Protein AF-A0A7X6R614-F1 (afdb_monomer_lite)

pLDDT: mean 76.57, std 19.5, range [33.38, 97.88]

Sequence (156 aa):
MTTDPNDLSGTGTVEERESGVTVVKAPAEPGDLRQIVLRVGPGGGRKQRFVGRLLGESREYDKAGMNVVRVYVSRKGKYVVHRRESNWREMFAAIDWTDWKNWRELLGVGGGEREWGDYTVEIVDSPAELDGRIPEHIYRTVVDIAENPTSQDLQI

Radius of gyration: 19.5 Å; chains: 1; bounding box: 67×32×54 Å

Structure (mmCIF, N/CA/C/O backbone):
data_AF-A0A7X6R614-F1
#
_entry.id   AF-A0A7X6R614-F1
#
loop_
_atom_site.group_PDB
_atom_site.id
_atom_site.type_symbol
_atom_site.label_atom_id
_atom_site.label_alt_id
_atom_site.label_comp_id
_atom_site.label_asym_id
_atom_site.label_entity_id
_atom_site.label_seq_id
_atom_site.pdbx_PDB_ins_code
_atom_site.Cartn_x
_atom_site.Cartn_y
_atom_site.Cartn_z
_atom_site.occupancy
_atom_site.B_iso_or_equiv
_atom_site.auth_seq_id
_atom_site.auth_comp_id
_atom_site.auth_asym_id
_atom_site.auth_atom_id
_atom_site.pdbx_PDB_model_num
ATOM 1 N N . MET A 1 1 ? -46.137 20.872 -26.562 1.00 35.78 1 MET A N 1
ATOM 2 C CA . MET A 1 1 ? -45.267 20.301 -27.615 1.00 35.78 1 MET A CA 1
ATOM 3 C C . MET A 1 1 ? -44.400 21.449 -28.105 1.00 35.78 1 MET A C 1
ATOM 5 O O . MET A 1 1 ? -44.979 22.445 -28.501 1.00 35.78 1 MET A O 1
ATOM 9 N N . THR A 1 2 ? -43.077 21.470 -27.979 1.00 36.91 2 THR A N 1
ATOM 10 C CA . THR A 1 2 ? -42.104 20.377 -27.867 1.00 36.91 2 THR A CA 1
ATOM 11 C C . THR A 1 2 ? -40.891 20.852 -27.064 1.00 36.91 2 THR A C 1
ATOM 13 O O . THR A 1 2 ? -40.491 22.005 -27.157 1.00 36.91 2 THR A O 1
ATOM 16 N N . THR A 1 3 ? -40.382 19.939 -26.246 1.00 37.69 3 THR A N 1
ATOM 17 C CA . THR A 1 3 ? -39.206 19.998 -25.372 1.00 37.69 3 THR A CA 1
ATOM 18 C C . THR A 1 3 ? -37.891 19.972 -26.153 1.00 37.69 3 THR A C 1
ATOM 20 O O . THR A 1 3 ? -37.755 19.163 -27.071 1.00 37.69 3 THR A O 1
ATOM 23 N N . ASP A 1 4 ? -36.921 20.784 -25.727 1.00 35.91 4 ASP A N 1
ATOM 24 C CA . ASP A 1 4 ? -35.498 20.655 -26.065 1.00 35.91 4 ASP A CA 1
ATOM 25 C C . ASP A 1 4 ? -34.919 19.365 -25.452 1.00 35.91 4 ASP A C 1
ATOM 27 O O . ASP A 1 4 ? -35.041 19.165 -24.239 1.00 35.91 4 ASP A O 1
ATOM 31 N N . PRO A 1 5 ? -34.274 18.486 -26.237 1.00 44.72 5 PRO A N 1
ATOM 32 C CA . PRO A 1 5 ? -33.493 17.382 -25.719 1.00 44.72 5 PRO A CA 1
ATOM 33 C C . PRO A 1 5 ? -32.008 17.697 -25.918 1.00 44.72 5 PRO A C 1
ATOM 35 O O . PRO A 1 5 ? -31.517 17.671 -27.042 1.00 44.72 5 PRO A O 1
ATOM 38 N N . ASN A 1 6 ? -31.291 17.997 -24.839 1.00 38.41 6 ASN A N 1
ATOM 39 C CA . ASN A 1 6 ? -30.136 17.204 -24.400 1.00 38.41 6 ASN A CA 1
ATOM 40 C C . ASN A 1 6 ? -29.370 17.971 -23.312 1.00 38.41 6 ASN A C 1
ATOM 42 O O . ASN A 1 6 ? -28.280 18.502 -23.518 1.00 38.41 6 ASN A O 1
ATOM 46 N N . ASP A 1 7 ? -29.994 18.014 -22.142 1.00 41.88 7 ASP A N 1
ATOM 47 C CA . ASP A 1 7 ? -29.309 18.118 -20.866 1.00 41.88 7 ASP A CA 1
ATOM 48 C C . ASP A 1 7 ? -28.671 16.755 -20.563 1.00 41.88 7 ASP A C 1
ATOM 50 O O . ASP A 1 7 ? -29.396 15.780 -20.384 1.00 41.88 7 ASP A O 1
ATOM 54 N N . LEU A 1 8 ? -27.338 16.680 -20.543 1.00 37.38 8 LEU A N 1
ATOM 55 C CA . LEU A 1 8 ? -26.589 15.650 -19.817 1.00 37.38 8 LEU A CA 1
ATOM 56 C C . LEU A 1 8 ? -25.266 16.244 -19.319 1.00 37.38 8 LEU A C 1
ATOM 58 O O . LEU A 1 8 ? -24.224 16.180 -19.970 1.00 37.38 8 LEU A O 1
ATOM 62 N N . SER A 1 9 ? -25.352 16.849 -18.135 1.00 43.59 9 SER A N 1
ATOM 63 C CA . SER A 1 9 ? -24.495 16.564 -16.977 1.00 43.59 9 SER A CA 1
ATOM 64 C C . SER A 1 9 ? -23.123 15.927 -17.264 1.00 43.59 9 SER A C 1
ATOM 66 O O . SER A 1 9 ? -23.010 14.727 -17.519 1.00 43.59 9 SER A O 1
ATOM 68 N N . GLY A 1 10 ? -22.067 16.713 -17.072 1.00 33.38 10 GLY A N 1
ATOM 69 C CA . GLY A 1 10 ? -20.682 16.244 -17.017 1.00 33.38 10 GLY A CA 1
ATOM 70 C C . GLY A 1 10 ? -19.871 17.028 -15.989 1.00 33.38 10 GLY A C 1
ATOM 71 O O . GLY A 1 10 ? -18.796 17.532 -16.295 1.00 33.38 10 GLY A O 1
ATOM 72 N N . THR A 1 11 ? -20.405 17.213 -14.781 1.00 39.62 11 THR A N 1
ATOM 73 C CA . THR A 1 11 ? -19.663 17.798 -13.661 1.00 39.62 11 THR A CA 1
ATOM 74 C C . THR A 1 11 ? -18.764 16.745 -13.025 1.00 39.62 11 THR A C 1
ATOM 76 O O . THR A 1 11 ? -19.224 15.825 -12.356 1.00 39.62 11 THR A O 1
ATOM 79 N N . GLY A 1 12 ? -17.457 16.929 -13.202 1.00 35.81 12 GLY A N 1
ATOM 80 C CA . GLY A 1 12 ? -16.428 16.276 -12.401 1.00 35.81 12 GLY A CA 1
ATOM 81 C C . GLY A 1 12 ? -15.493 15.405 -13.221 1.00 35.81 12 GLY A C 1
ATOM 82 O O . GLY A 1 12 ? -15.693 14.203 -13.361 1.00 35.81 12 GLY A O 1
ATOM 83 N N . THR A 1 13 ? -14.407 15.985 -13.719 1.00 42.91 13 THR A N 1
ATOM 84 C CA . THR A 1 13 ? -13.227 15.190 -14.062 1.00 42.91 13 THR A CA 1
ATOM 85 C C . THR A 1 13 ? -11.983 15.980 -13.706 1.00 42.91 13 THR A C 1
ATOM 87 O O . THR A 1 13 ? -11.542 16.847 -14.453 1.00 42.91 13 THR A O 1
ATOM 90 N N . VAL A 1 14 ? -11.425 15.664 -12.540 1.00 39.84 14 VAL A N 1
ATOM 91 C CA . VAL A 1 14 ? -10.008 15.879 -12.253 1.00 39.84 14 VAL A CA 1
ATOM 92 C C . VAL A 1 14 ? -9.503 14.562 -11.667 1.00 39.84 14 VAL A C 1
ATOM 94 O O . VAL A 1 14 ? -9.799 14.227 -10.521 1.00 39.84 14 VAL A O 1
ATOM 97 N N . GLU A 1 15 ? -8.841 13.761 -12.506 1.00 43.47 15 GLU A N 1
ATOM 98 C CA . GLU A 1 15 ? -8.119 12.558 -12.087 1.00 43.47 15 GLU A CA 1
ATOM 99 C C . GLU A 1 15 ? -6.819 12.995 -11.410 1.00 43.47 15 GLU A C 1
ATOM 101 O O . GLU A 1 15 ? -5.903 13.473 -12.077 1.00 43.47 15 GLU A O 1
ATOM 106 N N . GLU A 1 16 ? -6.714 12.813 -10.098 1.00 45.44 16 GLU A N 1
ATOM 107 C CA . GLU A 1 16 ? -5.424 12.920 -9.425 1.00 45.44 16 GLU A CA 1
ATOM 108 C C . GLU A 1 16 ? -4.727 11.560 -9.551 1.00 45.44 16 GLU A C 1
ATOM 110 O O . GLU A 1 16 ? -5.122 10.552 -8.950 1.00 45.44 16 GLU A O 1
ATOM 115 N N . ARG A 1 17 ? -3.763 11.512 -10.473 1.00 50.28 17 ARG A N 1
ATOM 116 C CA . ARG A 1 17 ? -2.910 10.356 -10.737 1.00 50.28 17 ARG A CA 1
ATOM 117 C C . ARG A 1 17 ? -1.625 10.562 -9.955 1.00 50.28 17 ARG A C 1
ATOM 119 O O . ARG A 1 17 ? -0.716 11.203 -10.460 1.00 50.28 17 ARG A O 1
ATOM 126 N N . GLU A 1 18 ? -1.564 10.023 -8.746 1.00 55.78 18 GLU A N 1
ATOM 127 C CA . GLU A 1 18 ? -0.323 10.005 -7.977 1.00 55.78 18 GLU A CA 1
ATOM 128 C C . GLU A 1 18 ? 0.324 8.631 -8.105 1.00 55.78 18 GLU A C 1
ATOM 130 O O . GLU A 1 18 ? -0.187 7.621 -7.618 1.00 55.78 18 GLU A O 1
ATOM 135 N N . SER A 1 19 ? 1.488 8.581 -8.749 1.00 60.28 19 SER A N 1
ATOM 136 C CA . SER A 1 19 ? 2.505 7.554 -8.526 1.00 60.28 19 SER A CA 1
ATOM 137 C C . SER A 1 19 ? 2.009 6.099 -8.638 1.00 60.28 19 SER A C 1
ATOM 139 O O . SER A 1 19 ? 2.404 5.225 -7.858 1.00 60.28 19 SER A O 1
ATOM 141 N N . GLY A 1 20 ? 1.150 5.829 -9.626 1.00 58.69 20 GLY A N 1
ATOM 142 C CA . GLY A 1 20 ? 0.579 4.503 -9.903 1.00 58.69 20 GLY A CA 1
ATOM 143 C C . GLY A 1 20 ? -0.753 4.206 -9.203 1.00 58.69 20 GLY A C 1
ATOM 144 O O . GLY A 1 20 ? -1.274 3.096 -9.347 1.00 58.69 20 GLY A O 1
ATOM 145 N N . VAL A 1 21 ? -1.316 5.186 -8.498 1.00 62.31 21 VAL A N 1
ATOM 146 C CA . VAL A 1 21 ? -2.624 5.134 -7.846 1.00 62.31 21 VAL A CA 1
ATOM 147 C C . VAL A 1 21 ? -3.562 6.129 -8.516 1.00 62.31 21 VAL A C 1
ATOM 149 O O . VAL A 1 21 ? -3.193 7.261 -8.813 1.00 62.31 21 VAL A O 1
ATOM 152 N N . THR A 1 22 ? -4.794 5.703 -8.780 1.00 72.75 22 THR A N 1
ATOM 153 C CA . THR A 1 22 ? -5.853 6.614 -9.232 1.00 72.75 22 THR A CA 1
ATOM 154 C C . THR A 1 22 ? -6.875 6.760 -8.119 1.00 72.75 22 THR A C 1
ATOM 156 O O . THR A 1 22 ? -7.484 5.765 -7.709 1.00 72.75 22 THR A O 1
ATOM 159 N N . VAL A 1 23 ? -7.053 7.993 -7.637 1.00 68.94 23 VAL A N 1
ATOM 160 C CA . VAL A 1 23 ? -8.081 8.351 -6.654 1.00 68.94 23 VAL A CA 1
ATOM 161 C C . VAL A 1 23 ? -9.222 9.048 -7.384 1.00 68.94 23 VAL A C 1
ATOM 163 O O . VAL A 1 23 ? -9.044 10.105 -7.983 1.00 68.94 23 VAL A O 1
ATOM 166 N N . VAL A 1 24 ? -10.418 8.462 -7.334 1.00 68.44 24 VAL A N 1
ATOM 167 C CA . VAL A 1 24 ? -11.615 9.096 -7.903 1.00 68.44 24 VAL A CA 1
ATOM 168 C C . VAL A 1 24 ? -12.183 10.060 -6.857 1.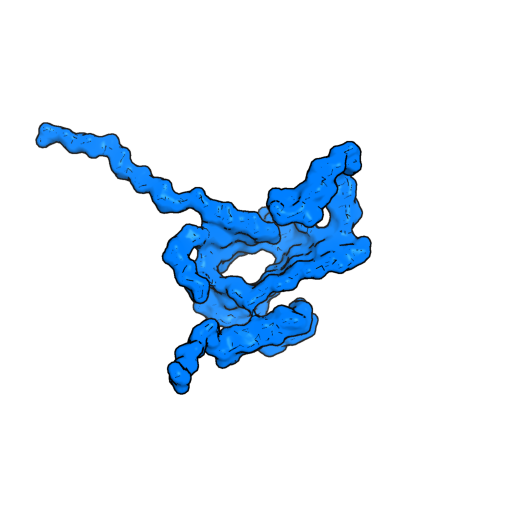00 68.44 24 VAL A C 1
ATOM 170 O O . VAL A 1 24 ? -12.701 9.622 -5.826 1.00 68.44 24 VAL A O 1
ATOM 173 N N . LYS A 1 25 ? -12.031 11.372 -7.083 1.00 49.19 25 LYS A N 1
ATOM 174 C CA . LYS A 1 25 ? -12.449 12.431 -6.149 1.00 49.19 25 LYS A CA 1
ATOM 175 C C . LYS A 1 25 ? -13.898 12.863 -6.411 1.00 49.19 25 LYS A C 1
ATOM 177 O O . LYS A 1 25 ? -14.184 13.498 -7.420 1.00 49.19 25 LYS A O 1
ATOM 182 N N . ALA A 1 26 ? -14.788 12.565 -5.468 1.00 50.12 26 ALA A N 1
ATOM 183 C CA . ALA A 1 26 ? -15.989 13.365 -5.201 1.00 50.12 26 ALA A CA 1
ATOM 184 C C . ALA A 1 26 ? -15.652 14.379 -4.080 1.00 50.12 26 ALA A C 1
ATOM 186 O O . ALA A 1 26 ? -14.695 14.121 -3.340 1.00 50.12 26 ALA A O 1
ATOM 187 N N . PRO A 1 27 ? -16.346 15.531 -3.954 1.00 42.34 27 PRO A N 1
ATOM 188 C CA . PRO A 1 27 ? -16.051 16.518 -2.912 1.00 42.34 27 PRO A CA 1
ATOM 189 C C . PRO A 1 27 ? -16.328 15.889 -1.545 1.00 42.34 27 PRO A C 1
ATOM 191 O O . PRO A 1 27 ? -17.476 15.636 -1.198 1.00 42.34 27 PRO A O 1
ATOM 194 N N . ALA A 1 28 ? -15.264 15.542 -0.831 1.00 46.97 28 ALA A N 1
ATOM 195 C CA . ALA A 1 28 ? -15.331 14.721 0.364 1.00 46.97 28 ALA A CA 1
ATOM 196 C C . ALA A 1 28 ? -14.219 15.172 1.318 1.00 46.97 28 ALA A C 1
ATOM 198 O O . ALA A 1 28 ? -13.060 15.310 0.890 1.00 46.97 28 ALA A O 1
ATOM 199 N N . GLU A 1 29 ? -14.601 15.431 2.565 1.00 51.66 29 GLU A N 1
ATOM 200 C CA . GLU A 1 29 ? -13.771 15.958 3.650 1.00 51.66 29 GLU A CA 1
ATOM 201 C C . GLU A 1 29 ? -12.531 15.059 3.882 1.00 51.66 29 GLU A C 1
ATOM 203 O O . GLU A 1 29 ? -12.535 13.873 3.511 1.00 51.66 29 GLU A O 1
ATOM 208 N N . PRO A 1 30 ? -11.427 15.579 4.455 1.00 46.53 30 PRO A N 1
ATOM 209 C CA . PRO A 1 30 ? -10.272 14.763 4.825 1.00 46.53 30 PRO A CA 1
ATOM 210 C C . PRO A 1 30 ? -10.675 13.726 5.889 1.00 46.53 30 PRO A C 1
ATOM 212 O O . PRO A 1 30 ? -10.690 13.989 7.083 1.00 46.53 30 PRO A O 1
ATOM 215 N N . GLY A 1 31 ? -11.041 12.526 5.436 1.00 61.03 31 GLY A N 1
ATOM 216 C CA . GLY A 1 31 ? -11.682 11.505 6.271 1.00 61.03 31 GLY A CA 1
ATOM 217 C C . GLY A 1 31 ? -12.515 10.504 5.474 1.00 61.03 31 GLY A C 1
ATOM 218 O O . GLY A 1 31 ? -12.661 9.355 5.891 1.00 61.03 31 GLY A O 1
ATOM 219 N N . ASP A 1 32 ? -12.976 10.896 4.288 1.00 78.56 32 ASP A N 1
ATOM 220 C CA . ASP A 1 32 ? -13.907 10.081 3.517 1.00 78.56 32 ASP A CA 1
ATOM 221 C C . ASP A 1 32 ? -13.236 8.970 2.700 1.00 78.56 32 ASP A C 1
ATOM 223 O O . ASP A 1 32 ? -12.171 9.133 2.096 1.00 78.56 32 ASP A O 1
ATOM 227 N N . LEU A 1 33 ? -13.904 7.812 2.658 1.00 88.12 33 LEU A N 1
ATOM 228 C CA . LEU A 1 33 ? -13.495 6.670 1.846 1.00 88.12 33 LEU A CA 1
ATOM 229 C C . LEU A 1 33 ? -13.701 6.975 0.357 1.00 88.12 33 LEU A C 1
ATOM 231 O O . LEU A 1 33 ? -14.780 7.386 -0.065 1.00 88.12 33 LEU A O 1
ATOM 235 N N . ARG A 1 34 ? -12.698 6.679 -0.468 1.00 91.50 34 ARG A N 1
ATOM 236 C CA . ARG A 1 34 ? -12.706 6.906 -1.920 1.00 91.50 34 ARG A CA 1
ATOM 237 C C . ARG A 1 34 ? -12.436 5.613 -2.674 1.00 91.50 34 ARG A C 1
ATOM 239 O O . ARG A 1 34 ? -11.891 4.660 -2.117 1.00 91.50 34 ARG A O 1
ATOM 246 N N . GLN A 1 35 ? -12.818 5.565 -3.949 1.00 94.25 35 GLN A N 1
ATOM 247 C CA . GLN A 1 35 ? -12.398 4.466 -4.816 1.00 94.25 35 GLN A CA 1
ATOM 248 C C . GLN A 1 35 ? -10.911 4.632 -5.141 1.00 94.25 35 GLN A C 1
ATOM 250 O O . GLN A 1 35 ? -10.498 5.650 -5.694 1.00 94.25 35 GLN A O 1
ATOM 255 N N . ILE A 1 36 ? -10.135 3.609 -4.798 1.00 93.75 36 ILE A N 1
ATOM 256 C CA . ILE A 1 36 ? -8.690 3.539 -4.984 1.00 93.75 36 ILE A CA 1
ATOM 257 C C . ILE A 1 36 ? -8.402 2.454 -6.017 1.00 93.75 36 ILE A C 1
ATOM 259 O O . ILE A 1 36 ? -8.884 1.323 -5.897 1.00 93.75 36 ILE A O 1
ATOM 263 N N . VAL A 1 37 ? -7.613 2.799 -7.033 1.00 94.62 37 VAL A N 1
ATOM 264 C CA . VAL A 1 37 ? -7.114 1.866 -8.050 1.00 94.62 37 VAL A CA 1
ATOM 265 C C . VAL A 1 37 ? -5.605 1.722 -7.876 1.00 94.62 37 VAL A C 1
ATOM 267 O O . VAL A 1 37 ? -4.882 2.692 -8.069 1.00 94.62 37 VAL A O 1
ATOM 270 N N . LEU A 1 38 ? -5.136 0.520 -7.547 1.00 93.56 38 LEU A N 1
ATOM 271 C CA . LEU A 1 38 ? -3.723 0.188 -7.371 1.00 93.56 38 LEU A CA 1
ATOM 272 C C . LEU A 1 38 ? -3.195 -0.583 -8.578 1.00 93.56 38 LEU A C 1
ATOM 274 O O . LEU A 1 38 ? -3.834 -1.532 -9.039 1.00 93.56 38 LEU A O 1
ATOM 278 N N . ARG A 1 39 ? -2.005 -0.227 -9.058 1.00 91.69 39 ARG A N 1
ATOM 279 C CA . ARG A 1 39 ? -1.219 -1.071 -9.969 1.00 91.69 39 ARG A CA 1
ATOM 280 C C . ARG A 1 39 ? -0.558 -2.215 -9.209 1.00 91.69 39 ARG A C 1
ATOM 282 O O . ARG A 1 39 ? -0.150 -2.027 -8.067 1.00 91.69 39 ARG A O 1
ATOM 289 N N . VAL A 1 40 ? -0.462 -3.385 -9.837 1.00 92.94 40 VAL A N 1
ATOM 290 C CA . VAL A 1 40 ? 0.077 -4.614 -9.237 1.00 92.94 40 VAL A CA 1
ATOM 291 C C . VAL A 1 40 ? 0.851 -5.422 -10.281 1.00 92.94 40 VAL A C 1
ATOM 293 O O . VAL A 1 40 ? 0.435 -5.524 -11.436 1.00 92.94 40 VAL A O 1
ATOM 296 N N . GLY A 1 41 ? 1.928 -6.066 -9.847 1.00 90.06 41 GLY A N 1
ATOM 297 C CA . GLY A 1 41 ? 2.835 -6.863 -10.663 1.00 90.06 41 GLY A CA 1
ATOM 298 C C . GLY A 1 41 ? 3.899 -6.026 -11.379 1.00 90.06 41 GLY A C 1
ATOM 299 O O . GLY A 1 41 ? 3.914 -4.796 -11.241 1.00 90.06 41 GLY A O 1
ATOM 300 N N . PRO A 1 42 ? 4.772 -6.687 -12.158 1.00 88.25 42 PRO A N 1
ATOM 301 C CA . PRO A 1 42 ? 5.845 -6.011 -12.869 1.00 88.25 42 PRO A CA 1
ATOM 302 C C . PRO A 1 42 ? 5.330 -4.952 -13.843 1.00 88.25 42 PRO A C 1
ATOM 304 O O . PRO A 1 42 ? 4.379 -5.204 -14.591 1.00 88.25 42 PRO A O 1
ATOM 307 N N . GLY A 1 43 ? 5.889 -3.741 -13.778 1.00 82.75 43 GLY A N 1
ATOM 308 C CA . GLY A 1 43 ? 5.452 -2.585 -14.577 1.00 82.75 43 GLY A CA 1
ATOM 309 C C . GLY A 1 43 ? 4.007 -2.121 -14.326 1.00 82.75 43 GLY A C 1
ATOM 310 O O . GLY A 1 43 ? 3.512 -1.210 -14.990 1.00 82.75 43 GLY A O 1
ATOM 311 N N . GLY A 1 44 ? 3.287 -2.742 -13.385 1.00 83.19 44 GLY A N 1
ATOM 312 C CA . GLY A 1 44 ? 1.946 -2.323 -12.990 1.00 83.19 44 GLY A CA 1
ATOM 313 C C . GLY A 1 44 ? 0.860 -2.552 -14.044 1.00 83.19 44 GLY A C 1
ATOM 314 O O . GLY A 1 44 ? -0.135 -1.824 -14.057 1.00 83.19 44 GLY A O 1
ATOM 315 N N . GLY A 1 45 ? 1.033 -3.539 -14.932 1.00 84.81 45 GLY A N 1
ATOM 316 C CA . GLY A 1 45 ? 0.069 -3.840 -16.000 1.00 84.81 45 GLY A CA 1
ATOM 317 C C . GLY A 1 45 ? -1.293 -4.332 -15.492 1.00 84.81 45 GLY A C 1
ATOM 318 O O . GLY A 1 45 ? -2.322 -4.097 -16.130 1.00 84.81 45 GLY A O 1
ATOM 319 N N . ARG A 1 46 ? -1.334 -4.973 -14.316 1.00 90.50 46 ARG A N 1
ATOM 320 C CA . ARG A 1 46 ? -2.582 -5.381 -13.656 1.00 90.50 46 ARG A CA 1
ATOM 321 C C . ARG A 1 46 ? -3.033 -4.306 -12.673 1.00 90.50 46 ARG A C 1
ATOM 323 O O . ARG A 1 46 ? -2.219 -3.685 -11.999 1.00 90.50 46 ARG A O 1
ATOM 330 N N . LYS A 1 47 ? -4.350 -4.124 -12.551 1.00 93.06 47 LYS A N 1
ATOM 331 C CA . LYS A 1 47 ? -4.958 -3.186 -11.600 1.00 93.06 47 LYS A CA 1
ATOM 332 C C . LYS A 1 47 ? -5.863 -3.914 -10.611 1.00 93.06 47 LYS A C 1
ATOM 334 O O . LYS A 1 47 ? -6.592 -4.828 -10.989 1.00 93.06 47 LYS A O 1
ATOM 339 N N . GLN A 1 48 ? -5.837 -3.485 -9.357 1.00 95.38 48 GLN A N 1
ATOM 340 C CA . GLN A 1 48 ? -6.773 -3.887 -8.310 1.00 95.38 48 GLN A CA 1
ATOM 341 C C . GLN A 1 48 ? -7.516 -2.655 -7.800 1.00 95.38 48 GLN A C 1
ATOM 343 O O . GLN A 1 48 ? -6.976 -1.553 -7.794 1.00 95.38 48 GLN A O 1
ATOM 348 N N . ARG A 1 49 ? -8.778 -2.826 -7.407 1.00 96.25 49 ARG A N 1
ATOM 349 C CA . ARG A 1 49 ? -9.630 -1.730 -6.941 1.00 96.25 49 ARG A CA 1
ATOM 350 C C . ARG A 1 49 ? -10.261 -2.070 -5.611 1.00 96.25 49 ARG A C 1
ATOM 352 O O . ARG A 1 49 ? -10.713 -3.194 -5.413 1.00 96.25 49 ARG A O 1
ATOM 359 N N . PHE A 1 50 ? -10.362 -1.069 -4.753 1.00 96.31 50 PHE A N 1
ATOM 360 C CA . PHE A 1 50 ? -11.131 -1.141 -3.521 1.00 96.31 50 PHE A CA 1
ATOM 361 C C . PHE A 1 50 ? -11.626 0.254 -3.137 1.00 96.31 50 PHE A C 1
ATOM 363 O O . PHE A 1 50 ? -11.305 1.244 -3.789 1.00 96.31 50 PHE A O 1
ATOM 370 N N . VAL A 1 51 ? -12.451 0.326 -2.096 1.00 95.44 51 VAL A N 1
ATOM 371 C CA . VAL A 1 51 ? -12.850 1.595 -1.485 1.00 95.44 51 VAL A CA 1
ATOM 372 C C . VAL A 1 51 ? -12.163 1.709 -0.134 1.00 95.44 51 VAL A C 1
ATOM 374 O O . VAL A 1 51 ? -12.245 0.770 0.661 1.00 95.44 51 VAL A O 1
ATOM 377 N N . GLY A 1 52 ? -11.494 2.828 0.117 1.00 94.56 52 GLY A N 1
ATOM 378 C CA . GLY A 1 52 ? -10.662 3.020 1.298 1.00 94.56 52 GLY A CA 1
ATOM 379 C C . GLY A 1 52 ? -10.165 4.452 1.462 1.00 94.56 52 GLY A C 1
ATOM 380 O O . GLY A 1 52 ? -10.564 5.343 0.718 1.00 94.56 52 GLY A O 1
ATOM 381 N N . ARG A 1 53 ? -9.273 4.664 2.424 1.00 92.25 53 ARG A N 1
ATOM 382 C CA . ARG A 1 53 ? -8.610 5.945 2.694 1.00 92.25 53 ARG A CA 1
ATOM 383 C C . ARG A 1 53 ? -7.119 5.714 2.921 1.00 92.25 53 ARG A C 1
ATOM 385 O O . ARG A 1 53 ? -6.752 4.706 3.520 1.00 92.25 53 ARG A O 1
ATOM 392 N N . LEU A 1 54 ? -6.278 6.628 2.437 1.00 92.88 54 LEU A N 1
ATOM 393 C CA . LEU A 1 54 ? -4.838 6.626 2.705 1.00 92.88 54 LEU A CA 1
ATOM 394 C C . LEU A 1 54 ? -4.592 6.977 4.177 1.00 92.88 54 LEU A C 1
ATOM 396 O O . LEU A 1 54 ? -5.152 7.950 4.674 1.00 92.88 54 LEU A O 1
ATOM 400 N N . LEU A 1 55 ? -3.774 6.180 4.856 1.00 91.69 55 LEU A N 1
ATOM 401 C CA . LEU A 1 55 ? -3.340 6.422 6.231 1.00 91.69 55 LEU A CA 1
ATOM 402 C C . LEU A 1 55 ? -1.925 6.999 6.296 1.00 91.69 55 LEU A C 1
ATOM 404 O O . LEU A 1 55 ? -1.628 7.782 7.188 1.00 91.69 55 LEU A O 1
ATOM 408 N N . GLY A 1 56 ? -1.059 6.627 5.354 1.00 90.56 56 GLY A N 1
ATOM 409 C CA . GLY A 1 56 ? 0.306 7.134 5.304 1.00 90.56 56 GLY A CA 1
ATOM 410 C C . GLY A 1 56 ? 1.040 6.730 4.032 1.00 90.56 56 GLY A C 1
ATOM 411 O O . GLY A 1 56 ? 0.714 5.719 3.404 1.00 90.56 56 GLY A O 1
ATOM 412 N N . GLU A 1 57 ? 2.036 7.532 3.667 1.00 92.62 57 GLU A N 1
ATOM 413 C CA . GLU A 1 57 ? 2.938 7.299 2.541 1.00 92.62 57 GLU A CA 1
ATOM 414 C C . GLU A 1 57 ? 4.383 7.537 2.983 1.00 92.62 57 GLU A C 1
ATOM 416 O O . GLU A 1 57 ? 4.682 8.556 3.602 1.00 92.62 57 GLU A O 1
ATOM 421 N N . SER A 1 58 ? 5.273 6.619 2.615 1.00 90.25 58 SER A N 1
ATOM 422 C CA . SER A 1 58 ? 6.717 6.826 2.645 1.00 90.25 58 SER A CA 1
ATOM 423 C C . SER A 1 58 ? 7.279 6.779 1.237 1.00 90.25 58 SER A C 1
ATOM 425 O O . SER A 1 58 ? 6.886 5.931 0.430 1.00 90.25 58 SER A O 1
ATOM 427 N N . ARG A 1 59 ? 8.236 7.663 0.968 1.00 90.12 59 ARG A N 1
ATOM 428 C CA . ARG A 1 59 ? 9.064 7.627 -0.230 1.00 90.12 59 ARG A CA 1
ATOM 429 C C . ARG A 1 59 ? 10.524 7.684 0.186 1.00 90.12 59 ARG A C 1
ATOM 431 O O . ARG A 1 59 ? 10.986 8.690 0.718 1.00 90.12 59 ARG A O 1
ATOM 438 N N . GLU A 1 60 ? 11.237 6.610 -0.103 1.00 88.31 60 GLU A N 1
ATOM 439 C CA . GLU A 1 60 ? 12.652 6.455 0.196 1.00 88.31 60 GLU A CA 1
ATOM 440 C C . GLU A 1 60 ? 13.440 6.350 -1.107 1.00 88.31 60 GLU A C 1
ATOM 442 O O . GLU A 1 60 ? 12.988 5.761 -2.091 1.00 88.31 60 GLU A O 1
ATOM 447 N N . TYR A 1 61 ? 14.631 6.940 -1.111 1.00 85.56 61 TYR A N 1
ATOM 448 C CA . TYR A 1 61 ? 15.562 6.888 -2.229 1.00 85.56 61 TYR A CA 1
ATOM 449 C C . TYR A 1 61 ? 16.866 6.285 -1.730 1.00 85.56 61 TYR A C 1
ATOM 451 O O . TYR A 1 61 ? 17.400 6.715 -0.706 1.00 85.56 61 TYR A O 1
ATOM 459 N N . ASP A 1 62 ? 17.397 5.319 -2.466 1.00 84.88 62 ASP A N 1
ATOM 460 C CA . ASP A 1 62 ? 18.681 4.703 -2.166 1.00 84.88 62 ASP A CA 1
ATOM 461 C C . ASP A 1 62 ? 19.585 4.680 -3.410 1.00 84.88 62 ASP A C 1
ATOM 463 O O . ASP A 1 62 ? 19.327 5.340 -4.418 1.00 84.88 62 ASP A O 1
ATOM 467 N N . LYS A 1 63 ? 20.708 3.960 -3.333 1.00 83.56 63 LYS A N 1
ATOM 468 C CA . LYS A 1 63 ? 21.654 3.845 -4.456 1.00 83.56 63 LYS A CA 1
ATOM 469 C C . LYS A 1 63 ? 21.150 2.954 -5.591 1.00 83.56 63 LYS A C 1
ATOM 471 O O . LYS A 1 63 ? 21.701 3.023 -6.686 1.00 83.56 63 LYS A O 1
ATOM 476 N N . ALA A 1 64 ? 20.182 2.085 -5.327 1.00 84.62 64 ALA A N 1
ATOM 477 C CA . ALA A 1 64 ? 19.614 1.146 -6.281 1.00 84.62 64 ALA A CA 1
ATOM 478 C C . ALA A 1 64 ? 18.358 1.707 -6.957 1.00 84.62 64 ALA A C 1
ATOM 480 O O . ALA A 1 64 ? 18.099 1.371 -8.114 1.00 84.62 64 ALA A O 1
ATOM 481 N N . GLY A 1 65 ? 17.607 2.573 -6.279 1.00 86.56 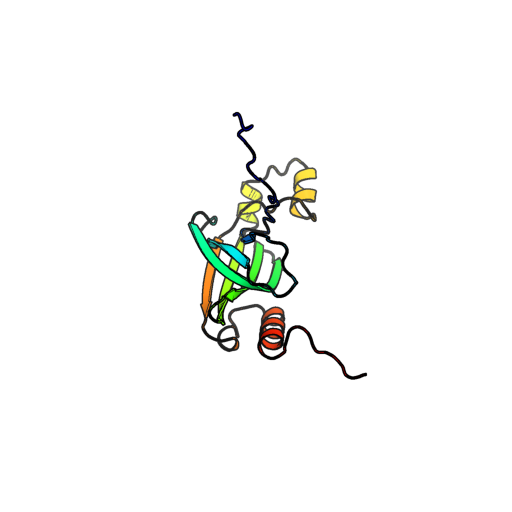65 GLY A N 1
ATOM 482 C CA . GLY A 1 65 ? 16.332 3.044 -6.773 1.00 86.56 65 GLY A CA 1
ATOM 483 C C . GLY A 1 65 ? 15.539 3.943 -5.831 1.00 86.56 65 GLY A C 1
ATOM 484 O O . GLY A 1 65 ? 16.066 4.640 -4.963 1.00 86.56 65 GLY A O 1
ATOM 485 N N . MET A 1 66 ? 14.228 3.909 -6.049 1.00 88.12 66 MET A N 1
ATOM 486 C CA . MET A 1 66 ? 13.210 4.566 -5.240 1.00 88.12 66 MET A CA 1
ATOM 487 C C . MET A 1 66 ? 12.191 3.525 -4.778 1.00 88.12 66 MET A C 1
ATOM 489 O O . MET A 1 66 ? 11.651 2.782 -5.600 1.00 88.12 66 MET A O 1
ATOM 493 N N . ASN A 1 67 ? 11.872 3.547 -3.487 1.00 90.50 67 ASN A N 1
ATOM 494 C CA . ASN A 1 67 ? 10.839 2.723 -2.877 1.00 90.50 67 ASN A CA 1
ATOM 495 C C . ASN A 1 67 ? 9.718 3.618 -2.359 1.00 90.50 67 ASN A C 1
ATOM 497 O O . ASN A 1 67 ? 9.951 4.568 -1.614 1.00 90.50 67 ASN A O 1
ATOM 501 N N . VAL A 1 68 ? 8.487 3.319 -2.759 1.00 92.06 68 VAL A N 1
ATOM 502 C CA . VAL A 1 68 ? 7.295 4.020 -2.282 1.00 92.06 68 VAL A CA 1
ATOM 503 C C . VAL A 1 68 ? 6.385 3.018 -1.599 1.00 92.06 68 VAL A C 1
ATOM 505 O O . VAL A 1 68 ? 6.011 2.015 -2.204 1.00 92.06 68 VAL A O 1
ATOM 508 N N . VAL A 1 69 ? 6.003 3.303 -0.358 1.00 95.12 69 VAL A N 1
ATOM 509 C CA . VAL A 1 69 ? 5.087 2.479 0.433 1.00 95.12 69 VAL A CA 1
ATOM 510 C C . VAL A 1 69 ? 3.876 3.318 0.801 1.00 95.12 69 VAL A C 1
ATOM 512 O O . VAL A 1 69 ? 4.014 4.370 1.415 1.00 95.12 69 VAL A O 1
ATOM 515 N N . ARG A 1 70 ? 2.682 2.845 0.449 1.00 95.25 70 ARG A N 1
ATOM 516 C CA . ARG A 1 70 ? 1.406 3.471 0.806 1.00 95.25 70 ARG A CA 1
ATOM 517 C C . ARG A 1 70 ? 0.564 2.509 1.610 1.00 95.25 70 ARG A C 1
ATOM 519 O O . ARG A 1 70 ? 0.395 1.356 1.218 1.00 95.25 70 ARG A O 1
ATOM 526 N N . VAL A 1 71 ? 0.005 2.997 2.705 1.00 96.38 71 VAL A N 1
ATOM 527 C CA . VAL A 1 71 ? -0.865 2.213 3.578 1.00 96.38 71 VAL A CA 1
ATOM 528 C C . VAL A 1 71 ? -2.255 2.810 3.545 1.00 96.38 71 VAL A C 1
ATOM 530 O O . VAL A 1 71 ? -2.435 4.004 3.769 1.00 96.38 71 VAL A O 1
ATOM 533 N N . TYR A 1 72 ? -3.247 1.970 3.285 1.00 95.44 72 TYR A N 1
ATOM 534 C CA . TYR A 1 72 ? -4.649 2.353 3.252 1.00 95.44 72 TYR A CA 1
ATOM 535 C C . TYR A 1 72 ? -5.449 1.542 4.256 1.00 95.44 72 TYR A C 1
ATOM 537 O O . TYR A 1 72 ? -5.152 0.374 4.487 1.00 95.44 72 TYR A O 1
ATOM 545 N N . VAL A 1 73 ? -6.540 2.115 4.752 1.00 94.44 73 VAL A N 1
ATOM 546 C CA . VAL A 1 73 ? -7.626 1.352 5.369 1.00 94.44 73 VAL A CA 1
ATOM 547 C C . VAL A 1 73 ? -8.747 1.180 4.355 1.00 94.44 73 VAL A C 1
ATOM 549 O O . VAL A 1 73 ? -9.181 2.130 3.704 1.00 94.44 73 VAL A O 1
ATOM 552 N N . SER A 1 74 ? -9.213 -0.048 4.176 1.00 95.44 74 SER A N 1
ATOM 553 C CA . SER A 1 74 ? -10.370 -0.347 3.336 1.00 95.44 74 SER A CA 1
ATOM 554 C C . SER A 1 74 ? -11.679 -0.047 4.067 1.00 95.44 74 SER A C 1
ATOM 556 O O . SER A 1 74 ? -11.734 0.000 5.293 1.00 95.44 74 SER A O 1
ATOM 558 N N . ARG A 1 75 ? -12.789 0.025 3.325 1.00 93.56 75 ARG A N 1
ATOM 559 C CA . ARG A 1 75 ? -14.147 0.094 3.896 1.00 93.56 75 ARG A CA 1
ATOM 560 C C . ARG A 1 75 ? -14.442 -1.034 4.898 1.00 93.56 75 ARG A C 1
ATOM 562 O O . ARG A 1 75 ? -15.287 -0.864 5.764 1.00 9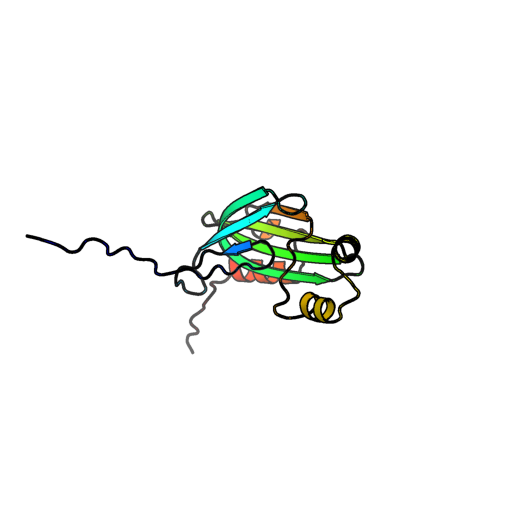3.56 75 ARG A O 1
ATOM 569 N N . LYS A 1 76 ? -13.777 -2.188 4.768 1.00 93.12 76 LYS A N 1
ATOM 570 C CA . LYS A 1 76 ? -13.949 -3.351 5.656 1.00 93.12 76 LYS A CA 1
ATOM 571 C C . LYS A 1 76 ? -13.012 -3.334 6.874 1.00 93.12 76 LYS A C 1
ATOM 573 O O . LYS A 1 76 ? -12.924 -4.345 7.558 1.00 93.12 76 LYS A O 1
ATOM 578 N N . GLY A 1 77 ? -12.261 -2.254 7.099 1.00 92.00 77 GLY A N 1
ATOM 579 C CA . GLY A 1 77 ? -11.280 -2.158 8.186 1.00 92.00 77 GLY A CA 1
ATOM 580 C C . GLY A 1 77 ? -9.977 -2.930 7.950 1.00 92.00 77 GLY A C 1
ATOM 581 O O . GLY A 1 77 ? -9.099 -2.899 8.797 1.00 92.00 77 GLY A O 1
ATOM 582 N N . LYS A 1 78 ? -9.819 -3.604 6.800 1.00 96.06 78 LYS A N 1
ATOM 583 C CA . LYS A 1 78 ? -8.555 -4.253 6.409 1.00 96.06 78 LYS A CA 1
ATOM 584 C C . LYS A 1 78 ? -7.529 -3.215 5.981 1.00 96.06 78 LYS A C 1
ATOM 586 O O . LYS A 1 78 ? -7.914 -2.250 5.310 1.00 96.06 78 LYS A O 1
ATOM 591 N N . TYR A 1 79 ? -6.261 -3.460 6.277 1.00 96.50 79 TYR A N 1
ATOM 592 C CA . TYR A 1 79 ? -5.154 -2.593 5.891 1.00 96.50 79 TYR A CA 1
ATOM 593 C C . TYR A 1 79 ? -4.551 -3.093 4.583 1.00 96.50 79 TYR A C 1
ATOM 595 O O . TYR A 1 79 ? -4.291 -4.283 4.426 1.00 96.50 79 TYR A O 1
ATOM 603 N N . VAL A 1 80 ? -4.363 -2.191 3.626 1.00 97.88 80 VAL A N 1
ATOM 604 C CA . VAL A 1 80 ? -3.806 -2.493 2.306 1.00 97.88 80 VAL A CA 1
ATOM 605 C C . VAL A 1 80 ? -2.471 -1.779 2.188 1.00 97.88 80 VAL A C 1
ATOM 607 O O . VAL A 1 80 ? -2.430 -0.550 2.218 1.00 97.88 80 VAL A O 1
ATOM 610 N N . VAL A 1 81 ? -1.394 -2.541 2.040 1.00 97.56 81 VAL A N 1
ATOM 611 C CA . VAL A 1 81 ? -0.049 -2.026 1.787 1.00 97.56 81 VAL A CA 1
ATOM 612 C C . VAL A 1 81 ? 0.231 -2.138 0.300 1.00 97.56 81 VAL A C 1
ATOM 614 O O . VAL A 1 81 ? 0.242 -3.230 -0.265 1.00 97.56 81 VAL A O 1
ATOM 617 N N . HIS A 1 82 ? 0.455 -0.999 -0.339 1.00 96.81 82 HIS A N 1
ATOM 618 C CA . HIS A 1 82 ? 0.906 -0.908 -1.718 1.00 96.81 82 HIS A CA 1
ATOM 619 C C . HIS A 1 82 ? 2.376 -0.516 -1.724 1.00 96.81 82 HIS A C 1
ATOM 621 O O . HIS A 1 82 ? 2.739 0.491 -1.118 1.00 96.81 82 HIS A O 1
ATOM 627 N N . ARG A 1 83 ? 3.218 -1.302 -2.395 1.00 95.19 83 ARG A N 1
ATOM 628 C CA . ARG A 1 83 ? 4.632 -0.965 -2.584 1.00 95.19 83 ARG A CA 1
ATOM 629 C C . ARG A 1 83 ? 4.927 -0.788 -4.058 1.00 95.19 83 ARG A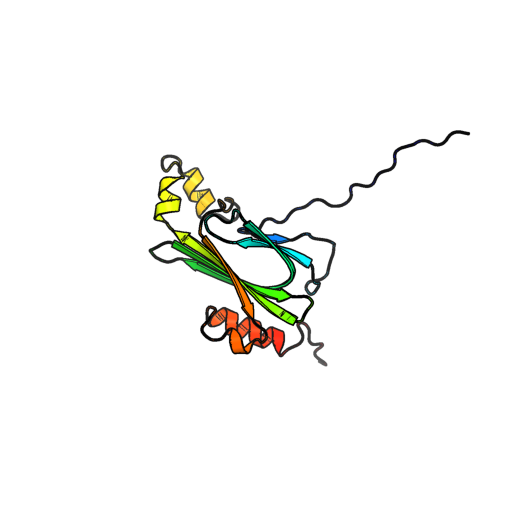 C 1
ATOM 631 O O . ARG A 1 83 ? 4.399 -1.525 -4.892 1.00 95.19 83 ARG A O 1
ATOM 638 N N . ARG A 1 84 ? 5.781 0.180 -4.355 1.00 92.50 84 ARG A N 1
ATOM 639 C CA . ARG A 1 84 ? 6.369 0.414 -5.668 1.00 92.50 84 ARG A CA 1
ATOM 640 C C . ARG A 1 84 ? 7.877 0.478 -5.502 1.00 92.50 84 ARG A C 1
ATOM 642 O O . ARG A 1 84 ? 8.366 1.358 -4.801 1.00 92.50 84 ARG A O 1
ATOM 649 N N . GLU A 1 85 ? 8.585 -0.387 -6.206 1.00 90.81 85 GLU A N 1
ATOM 650 C CA . GLU A 1 85 ? 10.047 -0.417 -6.235 1.00 90.81 85 GLU A CA 1
ATOM 651 C C . GLU A 1 85 ? 10.509 -0.059 -7.643 1.00 90.81 85 GLU A C 1
ATOM 653 O O . GLU A 1 85 ? 10.119 -0.708 -8.608 1.00 90.81 85 GLU A O 1
ATOM 658 N N . SER A 1 86 ? 11.287 1.010 -7.792 1.00 87.62 86 SER A N 1
ATOM 659 C CA . SER A 1 86 ? 11.779 1.488 -9.091 1.00 87.62 86 SER A CA 1
ATOM 660 C C . SER A 1 86 ? 13.294 1.437 -9.111 1.00 87.62 86 SER A C 1
ATOM 662 O O . SER A 1 86 ? 13.923 2.093 -8.290 1.00 87.62 86 SER A O 1
ATOM 664 N N . ASN A 1 87 ? 13.892 0.708 -10.052 1.00 85.19 87 ASN A N 1
ATOM 665 C CA . ASN A 1 87 ? 15.344 0.624 -10.165 1.00 85.19 87 ASN A CA 1
ATOM 666 C C . ASN A 1 87 ? 15.911 1.793 -10.986 1.00 85.19 87 ASN A C 1
ATOM 668 O O . ASN A 1 87 ? 15.442 2.072 -12.094 1.00 85.19 87 ASN A O 1
ATOM 672 N N . TRP A 1 88 ? 16.975 2.433 -10.491 1.00 80.50 88 TRP A N 1
ATOM 673 C CA . TRP A 1 88 ? 17.642 3.514 -11.212 1.00 80.50 88 TRP A CA 1
ATOM 674 C C . TRP A 1 88 ? 18.136 3.072 -12.584 1.00 80.50 88 TRP A C 1
ATOM 676 O O . TRP A 1 88 ? 18.021 3.829 -13.533 1.00 80.50 88 TRP A O 1
ATOM 686 N N . ARG A 1 89 ? 18.658 1.852 -12.729 1.00 79.19 89 ARG A N 1
ATOM 687 C CA . ARG A 1 89 ? 19.188 1.330 -13.996 1.00 79.19 89 ARG A CA 1
ATOM 688 C C . ARG A 1 89 ? 18.101 1.181 -15.057 1.00 79.19 89 ARG A C 1
ATOM 690 O O . ARG A 1 89 ? 18.347 1.481 -16.220 1.00 79.19 89 ARG A O 1
ATOM 697 N N . GLU A 1 90 ? 16.909 0.746 -14.659 1.00 72.19 90 GLU A N 1
ATOM 698 C CA . GLU A 1 90 ? 15.742 0.694 -15.546 1.00 72.19 90 GLU A CA 1
ATOM 699 C C . GLU A 1 90 ? 15.278 2.102 -15.909 1.00 72.19 90 GLU A C 1
ATOM 701 O O . GLU A 1 90 ? 15.016 2.371 -17.079 1.00 72.19 90 GLU A O 1
ATOM 706 N N . MET A 1 91 ? 15.296 3.022 -14.938 1.00 71.81 91 MET A N 1
ATOM 707 C CA . MET A 1 91 ? 15.078 4.451 -15.167 1.00 71.81 91 MET A CA 1
ATOM 708 C C . MET A 1 91 ? 16.071 5.064 -16.165 1.00 71.81 91 MET A C 1
ATOM 710 O O . MET A 1 91 ? 15.663 5.737 -17.111 1.00 71.81 91 MET A O 1
ATOM 714 N N . PHE A 1 92 ? 17.361 4.770 -16.002 1.00 70.69 92 PHE A N 1
ATOM 715 C CA . PHE A 1 92 ? 18.441 5.174 -16.897 1.00 70.69 92 PHE A CA 1
ATOM 716 C C . PHE A 1 92 ? 18.310 4.564 -18.295 1.00 70.69 92 PHE A C 1
ATOM 718 O O . PHE A 1 92 ? 18.660 5.205 -19.277 1.00 70.69 92 PHE A O 1
ATOM 725 N N . ALA A 1 93 ? 17.744 3.373 -18.450 1.00 70.06 93 ALA A N 1
ATOM 726 C CA . ALA A 1 93 ? 17.630 2.764 -19.773 1.00 70.06 93 ALA A CA 1
ATOM 727 C C . ALA A 1 93 ? 16.568 3.415 -20.679 1.00 70.06 93 ALA A C 1
ATOM 729 O O . ALA A 1 93 ? 16.707 3.361 -21.898 1.00 70.06 93 ALA A O 1
ATOM 730 N N . ALA A 1 94 ? 15.508 4.007 -20.122 1.00 63.88 94 ALA A N 1
ATOM 731 C CA . ALA A 1 94 ? 14.357 4.450 -20.921 1.00 63.88 94 ALA A CA 1
ATOM 732 C C . ALA A 1 94 ? 14.124 5.978 -20.938 1.00 63.88 94 ALA A C 1
ATOM 734 O O . ALA A 1 94 ? 13.094 6.457 -21.427 1.00 63.88 94 ALA A O 1
ATOM 735 N N . ILE A 1 95 ? 15.054 6.762 -20.390 1.00 64.69 95 ILE A N 1
ATOM 736 C CA . ILE A 1 95 ? 15.066 8.230 -20.495 1.00 64.69 95 ILE A CA 1
ATOM 737 C C . ILE A 1 95 ? 16.191 8.636 -21.451 1.00 64.69 95 ILE A C 1
ATOM 739 O O . ILE A 1 95 ? 17.247 8.013 -21.469 1.00 64.69 95 ILE A O 1
ATOM 743 N N . ASP A 1 96 ? 15.962 9.676 -22.253 1.00 67.25 96 ASP A N 1
ATOM 744 C CA . ASP A 1 96 ? 17.025 10.320 -23.025 1.00 67.25 96 ASP A CA 1
ATOM 745 C C . ASP A 1 96 ? 17.785 11.303 -22.119 1.00 67.25 96 ASP A C 1
ATOM 747 O O . ASP A 1 96 ? 17.244 12.320 -21.674 1.00 67.25 96 ASP A O 1
ATOM 751 N N . TRP A 1 97 ? 19.039 10.968 -21.816 1.00 66.56 97 TRP A N 1
ATOM 752 C CA . TRP A 1 97 ? 19.895 11.665 -20.846 1.00 66.56 97 TRP A CA 1
ATOM 753 C C . TRP A 1 97 ? 20.560 12.924 -21.391 1.00 66.56 97 TRP A C 1
ATOM 755 O O . TRP A 1 97 ? 21.244 13.626 -20.646 1.00 66.56 97 TRP A O 1
ATOM 765 N N . THR A 1 98 ? 20.363 13.215 -22.674 1.00 70.44 98 THR A N 1
ATOM 766 C CA . THR A 1 98 ? 20.995 14.348 -23.354 1.00 70.44 98 THR A CA 1
ATOM 767 C C . THR A 1 98 ? 20.264 15.674 -23.104 1.00 70.44 98 THR A C 1
ATOM 769 O O . THR A 1 98 ? 20.833 16.738 -23.343 1.00 70.44 98 THR A O 1
ATOM 772 N N . ASP A 1 99 ? 19.033 15.634 -22.576 1.00 70.69 99 ASP A N 1
ATOM 773 C CA . ASP A 1 99 ? 18.240 16.822 -22.237 1.00 70.69 99 ASP A CA 1
ATOM 774 C C . ASP A 1 99 ? 18.167 17.056 -20.714 1.00 70.69 99 ASP A C 1
ATOM 776 O O . ASP A 1 99 ? 17.550 16.303 -19.959 1.00 70.69 99 ASP A O 1
ATOM 780 N N . TRP A 1 100 ? 18.759 18.163 -20.257 1.00 69.31 100 TRP A N 1
ATOM 781 C CA . TRP A 1 100 ? 18.716 18.648 -18.870 1.00 69.31 100 TRP A CA 1
ATOM 782 C C . TRP A 1 100 ? 17.286 18.893 -18.345 1.00 69.31 100 TRP A C 1
ATOM 784 O O . TRP A 1 100 ? 17.046 18.833 -17.136 1.00 69.31 100 TRP A O 1
ATOM 794 N N . LYS A 1 101 ? 16.301 19.126 -19.223 1.00 70.38 101 LYS A N 1
ATOM 795 C CA . LYS A 1 101 ? 14.891 19.237 -18.815 1.00 70.38 101 LYS A CA 1
ATOM 796 C C . LYS A 1 101 ? 14.356 17.926 -18.238 1.00 70.38 101 LYS A C 1
ATOM 798 O O . LYS A 1 101 ? 13.625 17.984 -17.250 1.00 70.38 101 LYS A O 1
ATOM 803 N N . ASN A 1 102 ? 14.797 16.776 -18.759 1.00 66.31 102 ASN A N 1
ATOM 804 C CA . ASN A 1 102 ? 14.413 15.460 -18.239 1.00 66.31 102 ASN A CA 1
ATOM 805 C C . ASN A 1 102 ? 14.924 15.249 -16.803 1.00 66.31 102 ASN A C 1
ATOM 807 O O . ASN A 1 102 ? 14.219 14.659 -15.991 1.00 66.31 102 ASN A O 1
ATOM 811 N N . TRP A 1 103 ? 16.098 15.795 -16.452 1.00 66.62 103 TRP A N 1
ATOM 812 C CA . TRP A 1 103 ? 16.626 15.777 -15.078 1.00 66.62 103 TRP A CA 1
ATOM 813 C C . TRP A 1 103 ? 15.775 16.600 -14.107 1.00 66.62 103 TRP A C 1
ATOM 815 O O . TRP A 1 103 ? 15.494 16.161 -12.991 1.00 66.62 103 TRP A O 1
ATOM 825 N N . ARG A 1 104 ? 15.353 17.799 -14.526 1.00 67.69 104 ARG A N 1
ATOM 826 C CA . ARG A 1 104 ? 14.531 18.686 -13.692 1.00 67.69 104 ARG A CA 1
ATOM 827 C C . ARG A 1 104 ? 13.107 18.161 -13.521 1.00 67.69 104 ARG A C 1
ATOM 829 O O . ARG A 1 104 ? 12.505 18.400 -12.483 1.00 67.69 104 ARG A O 1
ATOM 836 N N . GLU A 1 105 ? 12.573 17.467 -14.520 1.00 62.62 105 GLU A N 1
ATOM 837 C CA . GLU A 1 105 ? 11.293 16.771 -14.402 1.00 62.62 105 GLU A CA 1
ATOM 838 C C . GLU A 1 105 ? 11.418 15.566 -13.463 1.00 62.62 105 GLU A C 1
ATOM 840 O O . GLU A 1 105 ? 10.667 15.480 -12.498 1.00 62.62 105 GLU A O 1
ATOM 845 N N . LEU A 1 106 ? 12.422 14.704 -13.639 1.00 62.44 106 LEU A N 1
ATOM 846 C CA . LEU A 1 106 ? 12.619 13.533 -12.778 1.00 62.44 106 LEU A CA 1
ATOM 847 C C . LEU A 1 106 ? 12.711 13.871 -11.276 1.00 62.44 106 LEU A C 1
ATOM 849 O O . LEU A 1 106 ? 12.202 13.132 -10.437 1.00 62.44 106 LEU A O 1
ATOM 853 N N . LEU A 1 107 ? 13.394 14.971 -10.946 1.00 63.12 107 LEU A N 1
ATOM 854 C CA . LEU A 1 107 ? 13.650 15.413 -9.570 1.00 63.12 107 LEU A CA 1
ATOM 855 C C . LEU A 1 107 ? 12.684 16.510 -9.088 1.00 63.12 107 LEU A C 1
ATOM 857 O O . LEU A 1 107 ? 12.812 16.990 -7.962 1.00 63.12 107 LEU A O 1
ATOM 861 N N . GLY A 1 108 ? 11.757 16.955 -9.939 1.00 52.56 108 GLY A N 1
ATOM 862 C CA . GLY A 1 108 ? 10.886 18.098 -9.683 1.00 52.56 108 GLY A CA 1
ATOM 863 C C . GLY A 1 108 ? 9.488 17.719 -9.195 1.00 52.56 108 GLY A C 1
ATOM 864 O O . GLY A 1 108 ? 8.963 16.647 -9.484 1.00 52.56 108 GLY A O 1
ATOM 865 N N . VAL A 1 109 ? 8.837 18.666 -8.514 1.00 44.53 109 VAL A N 1
ATOM 866 C CA . VAL A 1 109 ? 7.406 18.619 -8.177 1.00 44.53 109 VAL A CA 1
ATOM 867 C C . VAL A 1 109 ? 6.610 18.823 -9.473 1.00 44.53 109 VAL A C 1
ATOM 869 O O . VAL A 1 109 ? 6.357 19.954 -9.878 1.00 44.53 109 VAL A O 1
ATOM 872 N N . GLY A 1 110 ? 6.299 17.738 -10.183 1.00 42.62 110 GLY A N 1
ATOM 873 C CA . GLY A 1 110 ? 5.464 17.765 -11.391 1.00 42.62 110 GLY A CA 1
ATOM 874 C C . GLY A 1 110 ? 6.079 17.159 -12.651 1.00 42.62 110 GLY A C 1
ATOM 875 O O . GLY A 1 110 ? 5.379 17.059 -13.658 1.00 42.62 110 GLY A O 1
ATOM 876 N N . GLY A 1 111 ? 7.336 16.704 -12.633 1.00 45.06 111 GLY A N 1
ATOM 877 C CA . GLY A 1 111 ? 7.766 15.785 -13.680 1.00 45.06 111 GLY A CA 1
ATOM 878 C C . GLY A 1 111 ? 7.161 14.433 -13.378 1.00 45.06 111 GLY A C 1
ATOM 879 O O . GLY A 1 111 ? 7.578 13.742 -12.452 1.00 45.06 111 GLY A O 1
ATOM 880 N N . GLY A 1 112 ? 6.096 14.116 -14.109 1.00 43.12 112 GLY A N 1
ATOM 881 C CA . GLY A 1 112 ? 5.362 12.874 -13.973 1.00 43.12 112 GLY A CA 1
ATOM 882 C C . GLY A 1 112 ? 6.330 11.704 -13.997 1.00 43.12 112 GLY A C 1
ATOM 883 O O . GLY A 1 112 ? 6.826 11.326 -15.054 1.00 43.12 112 GLY A O 1
ATOM 884 N N . GLU A 1 113 ? 6.649 11.180 -12.815 1.00 50.00 113 GLU A N 1
ATOM 885 C CA . GLU A 1 113 ? 6.128 9.899 -12.352 1.00 50.00 113 GLU A CA 1
ATOM 886 C C . GLU A 1 113 ? 5.939 8.894 -13.483 1.00 50.00 113 GLU A C 1
ATOM 888 O O . GLU A 1 113 ? 4.887 8.273 -13.636 1.00 50.00 113 GLU A O 1
ATOM 893 N N . ARG A 1 114 ? 6.963 8.743 -14.317 1.00 53.38 114 ARG A N 1
ATOM 894 C CA . ARG A 1 114 ? 6.993 7.697 -15.316 1.00 53.38 114 ARG A CA 1
ATOM 895 C C . ARG A 1 114 ? 6.722 6.392 -14.557 1.00 53.38 114 ARG A C 1
ATOM 897 O O . ARG A 1 114 ? 7.309 6.157 -13.499 1.00 53.38 114 ARG A O 1
ATOM 904 N N . GLU A 1 115 ? 5.719 5.646 -15.028 1.00 62.56 115 GLU A N 1
ATOM 905 C CA . GLU A 1 115 ? 4.980 4.558 -14.354 1.00 62.56 115 GLU A CA 1
ATOM 906 C C . GLU A 1 115 ? 5.825 3.297 -14.070 1.00 62.56 115 GLU A C 1
ATOM 908 O O . GLU A 1 115 ? 5.444 2.186 -14.418 1.00 62.56 115 GLU A O 1
ATOM 913 N N . TRP A 1 116 ? 7.038 3.459 -13.553 1.00 66.75 116 TRP A N 1
ATOM 914 C CA . TRP A 1 116 ? 8.093 2.456 -13.647 1.00 66.75 116 TRP A CA 1
ATOM 915 C C . TRP A 1 116 ? 8.261 1.742 -12.325 1.00 66.75 116 TRP A C 1
ATOM 917 O O . TRP A 1 116 ? 7.987 2.319 -11.268 1.00 66.75 116 TRP A O 1
ATOM 927 N N . GLY A 1 117 ? 8.716 0.502 -12.418 1.00 81.19 117 GLY A N 1
ATOM 928 C CA . GLY A 1 117 ? 8.950 -0.344 -11.272 1.00 81.19 117 GLY A CA 1
ATOM 929 C C . GLY A 1 117 ? 7.929 -1.454 -11.101 1.00 81.19 117 GLY A C 1
ATOM 930 O O . GLY A 1 117 ? 6.946 -1.580 -11.842 1.00 81.19 117 GLY A O 1
ATOM 931 N N . ASP A 1 118 ? 8.190 -2.248 -10.080 1.00 89.81 118 ASP A N 1
ATOM 932 C CA . ASP A 1 118 ? 7.384 -3.389 -9.707 1.00 89.81 118 ASP A CA 1
ATOM 933 C C . ASP A 1 118 ? 6.450 -3.002 -8.573 1.00 89.81 118 ASP A C 1
ATOM 935 O O . ASP A 1 118 ? 6.824 -2.301 -7.629 1.00 89.81 118 ASP A O 1
ATOM 939 N N . TYR A 1 119 ? 5.202 -3.446 -8.691 1.00 93.44 119 TYR A N 1
ATOM 940 C CA . TYR A 1 119 ? 4.158 -3.082 -7.750 1.00 93.44 119 TYR A CA 1
ATOM 941 C C . TYR A 1 119 ? 3.682 -4.308 -6.986 1.00 93.44 119 TYR A C 1
ATOM 943 O O . TYR A 1 119 ? 3.271 -5.305 -7.584 1.00 93.44 119 TYR A O 1
ATOM 951 N N . THR A 1 120 ? 3.649 -4.228 -5.663 1.00 95.62 120 THR A N 1
ATOM 952 C CA . THR A 1 120 ? 3.099 -5.292 -4.820 1.00 95.62 120 THR A CA 1
ATOM 953 C C . THR A 1 120 ? 1.954 -4.768 -3.970 1.00 95.62 120 THR A C 1
ATOM 955 O O . THR A 1 120 ? 1.869 -3.580 -3.652 1.00 95.62 120 THR A O 1
ATOM 958 N N . VAL A 1 121 ? 1.022 -5.667 -3.657 1.00 97.00 121 VAL A N 1
ATOM 959 C CA . VAL A 1 121 ? -0.100 -5.395 -2.762 1.00 97.00 121 VAL A CA 1
ATOM 960 C C . VAL A 1 121 ? -0.160 -6.502 -1.732 1.00 97.00 121 VAL A C 1
ATOM 962 O O . VAL A 1 121 ? -0.190 -7.681 -2.082 1.00 97.00 121 VAL A O 1
ATOM 965 N N . GLU A 1 122 ? -0.217 -6.098 -0.476 1.00 97.25 122 GLU A N 1
ATOM 966 C CA . GLU A 1 122 ? -0.401 -6.962 0.677 1.00 97.25 122 GLU A CA 1
ATOM 967 C C . GLU A 1 122 ? -1.610 -6.463 1.470 1.00 97.25 122 GLU A C 1
ATOM 969 O O . GLU A 1 122 ? -1.840 -5.257 1.570 1.00 97.25 122 GLU A O 1
ATOM 974 N N . ILE A 1 123 ? -2.422 -7.383 1.987 1.00 97.75 123 ILE A N 1
ATOM 975 C CA . ILE A 1 123 ? -3.623 -7.053 2.756 1.00 97.75 123 ILE A CA 1
ATOM 976 C C . ILE A 1 123 ? -3.525 -7.767 4.093 1.00 97.75 123 ILE A C 1
ATOM 978 O O . ILE A 1 123 ? -3.306 -8.976 4.119 1.00 97.75 123 ILE A O 1
ATOM 982 N N . VAL A 1 124 ? -3.702 -7.013 5.172 1.00 97.44 124 VAL A N 1
ATOM 983 C CA . VAL A 1 124 ? -3.586 -7.503 6.547 1.00 97.44 124 VAL A CA 1
ATOM 984 C C . VAL A 1 124 ? -4.813 -7.106 7.358 1.00 97.44 124 VAL A C 1
ATOM 986 O O . VAL A 1 124 ? -5.561 -6.186 6.993 1.00 97.44 124 VAL A O 1
ATOM 989 N N . ASP A 1 125 ? -5.039 -7.819 8.454 1.00 95.88 125 ASP A N 1
ATOM 990 C CA . ASP A 1 125 ? -6.290 -7.720 9.199 1.00 95.88 125 ASP A CA 1
ATOM 991 C C . ASP A 1 125 ? -6.238 -6.698 10.334 1.00 95.88 125 ASP A C 1
ATOM 993 O O . ASP A 1 125 ? -7.285 -6.184 10.731 1.00 95.88 125 ASP A O 1
ATOM 997 N N . SER A 1 126 ? -5.041 -6.375 10.818 1.00 93.56 126 SER A N 1
ATOM 998 C CA . SER A 1 126 ? -4.825 -5.510 11.976 1.00 93.56 126 SER A CA 1
ATOM 999 C C . SER A 1 126 ? -3.622 -4.571 11.796 1.00 93.56 126 SER A C 1
ATOM 1001 O O . SER A 1 126 ? -2.726 -4.875 11.006 1.00 93.56 126 SER A O 1
ATOM 1003 N N . PRO A 1 127 ? -3.550 -3.449 12.544 1.00 91.69 127 PRO A N 1
ATOM 1004 C CA . PRO A 1 127 ? -2.362 -2.593 12.562 1.00 91.69 127 PRO A CA 1
ATOM 1005 C C . PRO A 1 127 ? -1.105 -3.332 13.015 1.00 91.69 127 PRO A C 1
ATOM 1007 O O . PRO A 1 127 ? -0.049 -3.125 12.436 1.00 91.69 127 PRO A O 1
ATOM 1010 N N . ALA A 1 128 ? -1.219 -4.221 14.008 1.00 93.00 128 ALA A N 1
ATOM 1011 C CA . ALA A 1 128 ? -0.082 -4.948 14.580 1.00 93.00 128 ALA A CA 1
ATOM 1012 C C . ALA A 1 128 ? 0.650 -5.809 13.538 1.00 93.00 128 ALA A C 1
ATOM 1014 O O . ALA A 1 128 ? 1.861 -5.976 13.587 1.00 93.00 128 ALA A O 1
ATOM 1015 N N . GLU A 1 129 ? -0.079 -6.316 12.546 1.00 95.50 129 GLU A N 1
ATOM 1016 C CA . GLU A 1 129 ? 0.488 -7.067 11.431 1.00 95.50 129 GLU A CA 1
ATOM 1017 C C . GLU A 1 129 ? 1.320 -6.217 10.462 1.00 95.50 129 GLU A C 1
ATOM 1019 O O . GLU A 1 129 ? 1.980 -6.779 9.591 1.00 95.50 129 GLU A O 1
ATOM 1024 N N . LEU A 1 130 ? 1.281 -4.887 10.553 1.00 94.44 130 LEU A N 1
ATOM 1025 C CA . LEU A 1 130 ? 2.119 -4.003 9.740 1.00 94.44 130 LEU A CA 1
ATOM 1026 C C . LEU A 1 130 ? 3.540 -3.864 10.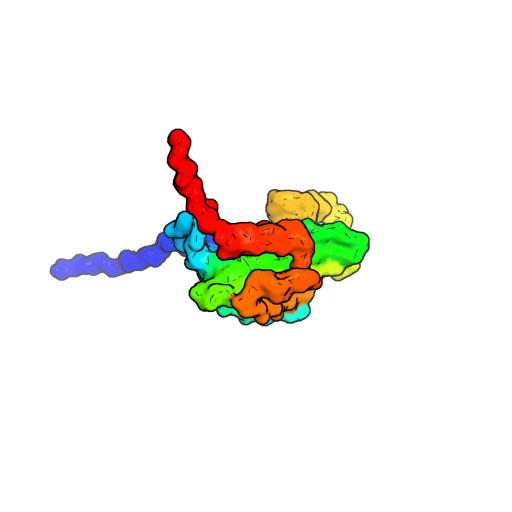298 1.00 94.44 130 LEU A C 1
ATOM 1028 O O . LEU A 1 130 ? 4.424 -3.411 9.565 1.00 94.44 130 LEU A O 1
ATOM 1032 N N . ASP A 1 131 ? 3.764 -4.259 11.553 1.00 94.06 131 ASP A N 1
ATOM 1033 C CA . ASP A 1 131 ? 5.076 -4.206 12.190 1.00 94.06 131 ASP A CA 1
ATOM 1034 C C . ASP A 1 131 ? 6.103 -5.033 11.399 1.00 94.06 131 ASP A C 1
ATOM 1036 O O . ASP A 1 131 ? 5.830 -6.143 10.932 1.00 94.06 131 ASP A O 1
ATOM 1040 N N . GLY A 1 132 ? 7.273 -4.445 11.156 1.00 93.62 132 GLY A N 1
ATOM 1041 C CA . GLY A 1 132 ? 8.326 -5.016 10.312 1.00 93.62 132 GLY A CA 1
ATOM 1042 C C . GLY A 1 132 ? 7.996 -5.141 8.815 1.00 93.62 132 GLY A C 1
ATOM 1043 O O . GLY A 1 132 ? 8.871 -5.523 8.037 1.00 93.62 132 GLY A O 1
ATOM 1044 N N . ARG A 1 133 ? 6.772 -4.817 8.371 1.00 93.31 133 ARG A N 1
ATOM 1045 C CA . ARG A 1 133 ? 6.375 -4.857 6.950 1.00 93.31 133 ARG A CA 1
ATOM 1046 C C . ARG A 1 133 ? 6.510 -3.501 6.265 1.00 93.31 133 ARG A C 1
ATOM 1048 O O . ARG A 1 133 ? 6.721 -3.446 5.052 1.00 93.31 133 ARG A O 1
ATOM 1055 N N . ILE A 1 134 ? 6.354 -2.410 7.001 1.00 94.31 134 ILE A N 1
ATOM 1056 C CA . ILE A 1 134 ? 6.442 -1.040 6.482 1.00 94.31 134 ILE A CA 1
ATOM 1057 C C . ILE A 1 134 ? 7.525 -0.257 7.231 1.00 94.31 134 ILE A C 1
ATOM 1059 O O . ILE A 1 134 ? 7.890 -0.649 8.338 1.00 94.31 134 ILE A O 1
ATOM 1063 N N . PRO A 1 135 ? 8.043 0.847 6.662 1.00 93.81 135 PRO A N 1
ATOM 1064 C CA . PRO A 1 135 ? 8.987 1.698 7.372 1.00 93.81 135 PRO A CA 1
ATOM 1065 C C . PRO A 1 135 ? 8.431 2.175 8.720 1.00 93.81 135 PRO A C 1
ATOM 1067 O O . PRO A 1 135 ? 7.289 2.636 8.801 1.00 93.81 135 PRO A O 1
ATOM 1070 N N . GLU A 1 136 ? 9.268 2.115 9.757 1.00 93.38 136 GLU A N 1
ATOM 1071 C CA . GLU A 1 136 ? 8.897 2.381 11.157 1.00 93.38 136 GLU A CA 1
ATOM 1072 C C . GLU A 1 136 ? 8.177 3.724 11.348 1.00 93.38 136 GLU A C 1
ATOM 1074 O O . GLU A 1 136 ? 7.201 3.840 12.087 1.00 93.38 136 GLU A O 1
ATOM 1079 N N . HIS A 1 137 ? 8.623 4.759 10.637 1.00 89.44 137 HIS A N 1
ATOM 1080 C CA . HIS A 1 137 ? 8.023 6.085 10.738 1.00 89.44 137 HIS A CA 1
ATOM 1081 C C . HIS A 1 137 ? 6.559 6.112 10.270 1.00 89.44 137 HIS A C 1
ATOM 1083 O O . HIS A 1 137 ? 5.755 6.813 10.877 1.00 89.44 137 HIS A O 1
ATOM 1089 N N . ILE A 1 138 ? 6.189 5.324 9.251 1.00 92.25 138 ILE A N 1
ATOM 1090 C CA . ILE A 1 138 ? 4.789 5.197 8.816 1.00 92.25 138 ILE A CA 1
ATOM 1091 C C . ILE A 1 138 ? 4.015 4.261 9.727 1.00 92.25 138 ILE A C 1
ATOM 1093 O O . ILE A 1 138 ? 2.850 4.538 9.995 1.00 92.25 138 ILE A O 1
ATOM 1097 N N . TYR A 1 139 ? 4.636 3.188 10.226 1.00 93.75 139 TYR A N 1
ATOM 1098 C CA . TYR A 1 139 ? 3.991 2.292 11.187 1.00 93.75 139 TYR A CA 1
ATOM 1099 C C . TYR A 1 139 ? 3.439 3.066 12.383 1.00 93.75 139 TYR A C 1
ATOM 1101 O O . TYR A 1 139 ? 2.245 2.986 12.672 1.00 93.75 139 TYR A O 1
ATOM 1109 N N . ARG A 1 140 ? 4.270 3.918 12.991 1.00 92.31 140 ARG A N 1
ATOM 1110 C CA . ARG A 1 140 ? 3.860 4.775 14.109 1.00 92.31 140 ARG A CA 1
ATOM 1111 C C . ARG A 1 140 ? 2.682 5.684 13.758 1.00 92.31 140 ARG A C 1
ATOM 1113 O O . ARG A 1 140 ? 1.754 5.793 14.549 1.00 92.31 140 ARG A O 1
ATOM 1120 N N . THR A 1 141 ? 2.691 6.300 12.575 1.00 89.38 141 THR A N 1
ATOM 1121 C CA . THR A 1 141 ? 1.578 7.141 12.101 1.00 89.38 141 THR A CA 1
ATOM 1122 C C . THR A 1 141 ? 0.299 6.334 11.881 1.00 89.38 141 THR A C 1
ATOM 1124 O O . THR A 1 141 ? -0.782 6.775 12.255 1.00 89.38 141 THR A O 1
ATOM 1127 N N . VAL A 1 142 ? 0.399 5.145 11.287 1.00 89.62 142 VAL A N 1
ATOM 1128 C CA . VAL A 1 142 ? -0.758 4.285 11.012 1.00 89.62 142 VAL A CA 1
ATOM 1129 C C . VAL A 1 142 ? -1.389 3.775 12.305 1.00 89.62 142 VAL A C 1
ATOM 1131 O O . VAL A 1 142 ? -2.614 3.773 12.404 1.00 89.62 142 VAL A O 1
ATOM 1134 N N . VAL A 1 143 ? -0.573 3.365 13.279 1.00 91.44 143 VAL A N 1
ATOM 1135 C CA . VAL A 1 143 ? -1.042 2.942 14.606 1.00 91.44 143 VAL A CA 1
ATOM 1136 C C . VAL A 1 143 ? -1.718 4.105 15.327 1.00 91.44 143 VAL A C 1
ATOM 1138 O O . VAL A 1 143 ? -2.851 3.949 15.769 1.00 91.44 143 VAL A O 1
ATOM 1141 N N . ASP A 1 144 ? -1.097 5.285 15.347 1.00 89.25 144 ASP A N 1
ATOM 1142 C CA . ASP A 1 144 ? -1.674 6.472 15.985 1.00 89.25 144 ASP A CA 1
ATOM 1143 C C . ASP A 1 144 ? -3.044 6.841 15.390 1.00 89.25 144 ASP A C 1
ATOM 1145 O O . ASP A 1 144 ? -4.009 7.022 16.123 1.00 89.25 144 ASP A O 1
ATOM 1149 N N . ILE A 1 145 ? -3.178 6.844 14.058 1.00 86.12 145 ILE A N 1
ATOM 1150 C CA . ILE A 1 145 ? -4.458 7.118 13.377 1.00 86.12 145 ILE A CA 1
ATOM 1151 C C . ILE A 1 145 ? -5.496 6.004 13.609 1.00 86.12 145 ILE A C 1
ATOM 1153 O O . ILE A 1 145 ? -6.701 6.251 13.529 1.00 86.12 145 ILE A O 1
ATOM 1157 N N . ALA A 1 146 ? -5.059 4.762 13.820 1.00 82.50 146 ALA A N 1
ATOM 1158 C CA . ALA A 1 146 ? -5.959 3.644 14.090 1.00 82.50 146 ALA A CA 1
ATOM 1159 C C . ALA A 1 146 ? -6.489 3.665 15.532 1.00 82.50 146 ALA A C 1
ATOM 1161 O O . ALA A 1 146 ? -7.637 3.282 15.761 1.00 82.50 146 ALA A O 1
ATOM 1162 N N . GLU A 1 147 ? -5.666 4.103 16.484 1.00 83.50 147 GLU A N 1
ATOM 1163 C CA . GLU A 1 147 ? -5.996 4.159 17.911 1.00 83.50 147 GLU A CA 1
ATOM 1164 C C . GLU A 1 147 ? -6.688 5.469 18.303 1.00 83.50 147 GLU A C 1
ATOM 1166 O O . GLU A 1 147 ? -7.527 5.474 19.206 1.00 83.50 147 GLU A O 1
ATOM 1171 N N . ASN A 1 148 ? -6.391 6.566 17.602 1.00 79.88 148 ASN A N 1
ATOM 1172 C CA . ASN A 1 148 ? -6.914 7.891 17.899 1.00 79.88 148 ASN A CA 1
ATOM 1173 C C . ASN A 1 148 ? -7.838 8.404 16.781 1.00 79.88 148 ASN A C 1
ATOM 1175 O O . ASN A 1 148 ? -7.514 8.302 15.595 1.00 79.88 148 ASN A O 1
ATOM 1179 N N . PRO A 1 149 ? -8.989 9.017 17.120 1.00 68.50 149 PRO A N 1
ATOM 1180 C CA . PRO A 1 149 ? -9.819 9.678 16.121 1.00 68.50 149 PRO A CA 1
ATOM 1181 C C . PRO A 1 149 ? -9.033 10.803 15.432 1.00 68.50 149 PRO A C 1
ATOM 1183 O O . PRO A 1 149 ? -8.306 11.554 16.077 1.00 68.50 149 PRO A O 1
ATOM 1186 N N . THR A 1 150 ? -9.212 10.939 14.110 1.00 67.06 150 THR A N 1
ATOM 1187 C CA . THR A 1 150 ? -8.490 11.915 13.264 1.00 67.06 150 THR A CA 1
ATOM 1188 C C . THR A 1 150 ? -8.707 13.372 13.702 1.00 67.06 150 THR A C 1
ATOM 1190 O O . THR A 1 150 ? -7.914 14.248 13.365 1.00 67.06 150 THR A O 1
ATOM 1193 N N . SER A 1 151 ? -9.767 13.648 14.460 1.00 71.38 151 SER A N 1
ATOM 1194 C CA . SER A 1 151 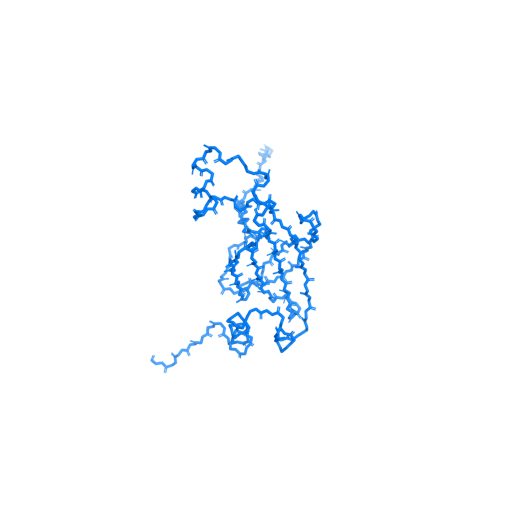? -10.025 14.952 15.064 1.00 71.38 151 SER A CA 1
ATOM 1195 C C . SER A 1 151 ? -10.468 14.758 16.508 1.00 71.38 151 SER A C 1
ATOM 1197 O O . SER A 1 151 ? -11.291 13.888 16.799 1.00 71.38 151 SER A O 1
ATOM 1199 N N . GLN A 1 152 ? -9.901 15.562 17.403 1.00 69.50 152 GLN A N 1
ATOM 1200 C CA . GLN A 1 152 ? -10.261 15.614 18.814 1.00 69.50 152 GLN A CA 1
ATOM 1201 C C . GLN A 1 152 ? -10.647 17.052 19.146 1.00 69.50 152 GLN A C 1
ATOM 1203 O O . GLN A 1 152 ? -9.828 17.959 18.997 1.00 69.50 152 GLN A O 1
ATOM 1208 N N . ASP A 1 153 ? -11.885 17.257 19.593 1.00 74.50 153 ASP A N 1
ATOM 1209 C CA . ASP A 1 153 ? -12.315 18.551 20.114 1.00 74.50 153 ASP A CA 1
ATOM 1210 C C . ASP A 1 153 ? -11.721 18.735 21.511 1.00 74.50 153 ASP A C 1
ATOM 1212 O O . ASP A 1 153 ? -12.113 18.075 22.478 1.00 74.50 153 ASP A O 1
ATOM 1216 N N . LEU A 1 154 ? -10.733 19.621 21.610 1.00 80.50 154 LEU A N 1
ATOM 1217 C CA . LEU A 1 154 ? -10.135 19.989 22.885 1.00 80.50 154 LEU A CA 1
ATOM 1218 C C . LEU A 1 154 ? -11.095 20.924 23.629 1.00 80.50 154 LEU A C 1
ATOM 1220 O O . LEU A 1 154 ? -11.473 21.972 23.111 1.00 80.50 154 LEU A O 1
ATOM 1224 N N . GLN A 1 155 ? -11.480 20.551 24.851 1.00 70.44 155 GLN A N 1
ATOM 1225 C CA . GLN A 1 155 ? -12.265 21.407 25.743 1.00 70.44 155 GLN A CA 1
ATOM 1226 C C . GLN A 1 155 ? -11.337 22.416 26.434 1.00 70.44 155 GLN A C 1
ATOM 1228 O O . GLN A 1 155 ? -10.986 22.239 27.602 1.00 70.44 155 GLN A O 1
ATOM 1233 N N . ILE A 1 156 ? -10.889 23.430 25.692 1.00 72.12 156 ILE A N 1
ATOM 1234 C CA . ILE A 1 156 ? -10.101 24.563 26.202 1.00 72.12 156 ILE A CA 1
ATOM 1235 C C . ILE A 1 156 ? -10.735 25.896 25.821 1.00 72.12 156 ILE A C 1
ATOM 1237 O O . ILE A 1 156 ? -11.388 25.959 24.756 1.00 72.12 156 ILE A O 1
#

Secondary structure (DSSP, 8-state):
---------------EEETTEEEE--S--TT--EEEEEEEEETT-EEEEEEEEEEEEEEEE-SSEEEEEEEEEETTS-EEEEEEEEEHHHHHHHS-TT-HHHHHHHTSTTS-----SEEEEEEESSSGGGTTTS-HHHHHHHHHHHHS-S------

InterPro domains:
  IPR027580 EXLDI protein [TIGR04342] (35-156)

Organism: NCBI:txid352869

Foldseek 3Di:
DDDDDDDDDDPDDDFPDPQQKTWRDDPDPQPAWTKIWHFAFALSPDIDIFTWHWQDWDWDADPFFIKIWTWIQGPVRKIKIKIFTAGVVVVVVPDDPPDPVQVCLVPDDHSDNPSHGHMHMDIGRDLVVCVVVDPPVSSVSNVCCVVDPPDDDDPD